Protein AF-A0A8J8FH00-F1 (afdb_monomer_lite)

Organism: NCBI:txid2656915

Radius of gyration: 29.57 Å; chains: 1; bounding box: 51×64×96 Å

Sequence (152 aa):
MEQHQHTPPPYIAMANALQQAMFYCFNDASERIPVGRIEAFNFIDDNTIQLSTNYFPVTEKSWNVFAAELHFYKKGMSESLQLHGIALFENMAEGKVQFNIKNAAYFVNSTQVKPDQSFITTLLKPYLYFYKKSAELLQHTFKKKSTSGIFN

pLDDT: mean 78.71, std 16.58, range [40.53, 97.0]

Secondary structure (DSSP, 8-state):
------PPPHHHHHHHHH--EEEEEE-TT--EEEEEEE--EEEEETTEEEEE-S-----SS--SEEEEEEEEE-TT-SEEEEEEEEEEEEETTTTEEEEEEEEEEEEE--------HHHHHHHHHHHHHHHHHHHHHHHS------------

Foldseek 3Di:
DDPPPPDADPVVVVLVVLQKWFKWFAAPVRDTHTFGMWNDWDDPDRFKIKTFGPGDPDHPDPDQKTFMKIWRDDPPAQKIKIFTFMWGRPDPVRRIIMTGGDDMDIGGRPDPPPPPPVVVCVVCVVVVVVVVVVVVVVPPDPPDPDPPDDDD

Structure (mmCIF, N/CA/C/O backbone):
data_AF-A0A8J8FH00-F1
#
_entry.id   AF-A0A8J8FH00-F1
#
loop_
_atom_site.group_PDB
_atom_site.id
_atom_site.type_symbol
_atom_site.label_atom_id
_atom_site.label_alt_id
_atom_site.label_comp_id
_atom_site.label_asym_id
_atom_site.label_entity_id
_atom_site.label_seq_id
_atom_site.pdbx_PDB_ins_code
_atom_site.Cartn_x
_atom_site.Cartn_y
_atom_site.Cartn_z
_atom_site.occupancy
_atom_site.B_iso_or_equiv
_atom_site.auth_seq_id
_atom_site.auth_comp_id
_atom_site.auth_asym_id
_atom_site.auth_atom_id
_atom_site.pdbx_PDB_model_num
ATOM 1 N N . MET A 1 1 ? -29.145 -12.892 -20.962 1.00 46.19 1 MET A N 1
ATOM 2 C CA . MET A 1 1 ? -27.726 -12.560 -20.732 1.00 46.19 1 MET A CA 1
ATOM 3 C C . MET A 1 1 ? -27.644 -11.973 -19.338 1.00 46.19 1 MET A C 1
ATOM 5 O O . MET A 1 1 ? -28.043 -10.833 -19.149 1.00 46.19 1 MET A O 1
ATOM 9 N N . GLU A 1 2 ? -27.287 -12.792 -18.353 1.00 43.97 2 GLU A N 1
ATOM 10 C CA . GLU A 1 2 ? -27.184 -12.361 -16.958 1.00 43.97 2 GLU A CA 1
ATOM 11 C C . GLU A 1 2 ? -25.961 -11.448 -16.816 1.00 43.97 2 GLU A C 1
ATOM 13 O O . GLU A 1 2 ? -24.820 -11.886 -16.973 1.00 43.97 2 GLU A O 1
ATOM 18 N N . GLN A 1 3 ? -26.208 -10.156 -16.586 1.00 49.34 3 GLN A N 1
ATOM 19 C CA . GLN A 1 3 ? -25.177 -9.210 -16.172 1.00 49.34 3 GLN A CA 1
ATOM 20 C C . GLN A 1 3 ? -24.698 -9.642 -14.786 1.00 49.34 3 GLN A C 1
ATOM 22 O O . GLN A 1 3 ? -25.334 -9.335 -13.779 1.00 49.34 3 GLN A O 1
ATOM 27 N N . HIS A 1 4 ? -23.593 -10.383 -14.733 1.00 49.75 4 HIS A N 1
ATOM 28 C CA . HIS A 1 4 ? -22.870 -10.594 -13.488 1.00 49.75 4 HIS A CA 1
ATOM 29 C C . HIS A 1 4 ? -22.413 -9.218 -13.002 1.00 49.75 4 HIS A C 1
ATOM 31 O O . HIS A 1 4 ? -21.507 -8.616 -13.577 1.00 49.75 4 HIS A O 1
ATOM 37 N N . GLN A 1 5 ? -23.096 -8.683 -11.989 1.00 57.47 5 GLN A N 1
ATOM 38 C CA . GLN A 1 5 ? -22.674 -7.469 -11.307 1.00 57.47 5 GLN A CA 1
ATOM 39 C C . GLN A 1 5 ? -21.299 -7.744 -10.703 1.00 57.47 5 GLN A C 1
ATOM 41 O O . GLN A 1 5 ? -21.171 -8.518 -9.753 1.00 57.47 5 GLN A O 1
ATOM 46 N N . HIS A 1 6 ? -20.263 -7.156 -11.298 1.00 68.81 6 HIS A N 1
ATOM 47 C CA . HIS A 1 6 ? -18.903 -7.278 -10.802 1.00 68.81 6 HIS A CA 1
ATOM 48 C C . HIS A 1 6 ? -18.852 -6.635 -9.418 1.00 68.81 6 HIS A C 1
ATOM 50 O O . HIS A 1 6 ? -19.001 -5.423 -9.272 1.00 68.81 6 HIS A O 1
ATOM 56 N N . THR A 1 7 ? -18.768 -7.470 -8.387 1.00 75.81 7 THR A N 1
ATOM 57 C CA . THR A 1 7 ? -18.688 -6.996 -7.010 1.00 75.81 7 THR A CA 1
ATOM 58 C C . THR A 1 7 ? -17.235 -6.610 -6.750 1.00 75.81 7 THR A C 1
ATOM 60 O O . THR A 1 7 ? -16.366 -7.467 -6.930 1.00 75.81 7 THR A O 1
ATOM 63 N N . PRO A 1 8 ? -16.949 -5.354 -6.367 1.00 82.50 8 PRO A N 1
ATOM 64 C CA . PRO A 1 8 ? -15.579 -4.910 -6.176 1.00 82.50 8 PRO A CA 1
ATOM 65 C C . PRO A 1 8 ? -14.914 -5.676 -5.020 1.00 82.50 8 PRO A C 1
ATOM 67 O O . PRO A 1 8 ? -15.592 -6.059 -4.057 1.00 82.50 8 PRO A O 1
ATOM 70 N N . PRO A 1 9 ? -13.589 -5.880 -5.070 1.00 88.50 9 PRO A N 1
ATOM 71 C CA . PRO A 1 9 ? -12.857 -6.555 -4.012 1.00 88.50 9 PRO A CA 1
ATOM 72 C C . PRO A 1 9 ? -12.981 -5.867 -2.639 1.00 88.50 9 PRO A C 1
ATOM 74 O O . PRO A 1 9 ? -12.971 -4.635 -2.545 1.00 88.50 9 PRO A O 1
ATOM 77 N N . PRO A 1 10 ? -13.014 -6.638 -1.535 1.00 89.06 10 PRO A N 1
ATOM 78 C CA . PRO A 1 10 ? -13.247 -6.097 -0.194 1.00 89.06 10 PRO A CA 1
ATOM 79 C C . PRO A 1 10 ? -12.136 -5.161 0.307 1.00 89.06 10 PRO A C 1
ATOM 81 O O . PRO A 1 10 ? -12.403 -4.269 1.116 1.00 89.06 10 PRO A O 1
ATOM 84 N N . TYR A 1 11 ? -10.903 -5.297 -0.196 1.00 91.38 11 TYR A N 1
ATOM 85 C CA . TYR A 1 11 ? -9.804 -4.401 0.172 1.00 91.38 11 TYR A CA 1
ATOM 86 C C . TYR A 1 11 ? -10.045 -2.952 -0.257 1.00 91.38 11 TYR A C 1
ATOM 88 O O . TYR A 1 11 ? -9.533 -2.053 0.402 1.00 91.38 11 TYR A O 1
ATOM 96 N N . ILE A 1 12 ? -10.840 -2.698 -1.305 1.00 92.19 12 ILE A N 1
ATOM 97 C CA . ILE A 1 12 ? -11.128 -1.335 -1.777 1.00 92.19 12 ILE A CA 1
ATOM 98 C C . ILE A 1 12 ? -11.921 -0.577 -0.711 1.00 92.19 12 ILE A C 1
ATOM 100 O O . ILE A 1 12 ? -11.563 0.536 -0.325 1.00 92.19 12 ILE A O 1
ATOM 104 N N . ALA A 1 13 ? -12.974 -1.205 -0.180 1.00 92.44 13 ALA A N 1
ATOM 105 C CA . ALA A 1 13 ? -13.796 -0.618 0.872 1.00 92.44 13 ALA A CA 1
ATOM 106 C C . ALA A 1 13 ? -12.976 -0.349 2.144 1.00 92.44 13 ALA A C 1
ATOM 108 O O . ALA A 1 13 ? -13.079 0.725 2.737 1.00 92.44 13 ALA A O 1
ATOM 109 N N . MET A 1 14 ? -12.116 -1.295 2.528 1.00 92.81 14 MET A N 1
ATOM 110 C CA . MET A 1 14 ? -11.278 -1.174 3.719 1.00 92.81 14 MET A CA 1
ATOM 111 C C . MET A 1 14 ? -10.183 -0.107 3.570 1.00 92.81 14 MET A C 1
ATOM 113 O O . MET A 1 14 ? -9.991 0.704 4.476 1.00 92.81 14 MET A O 1
ATOM 117 N N . ALA A 1 15 ? -9.503 -0.056 2.422 1.00 93.12 15 ALA A N 1
ATOM 118 C CA . ALA A 1 15 ? -8.524 0.983 2.114 1.00 93.12 15 ALA A CA 1
ATOM 119 C C . ALA A 1 15 ? -9.163 2.380 2.190 1.00 93.12 15 ALA A C 1
ATOM 121 O O . ALA A 1 15 ? -8.635 3.267 2.863 1.00 93.12 15 ALA A O 1
ATOM 122 N N . ASN A 1 16 ? -10.347 2.546 1.592 1.00 92.69 16 ASN A N 1
ATOM 123 C CA . ASN A 1 16 ? -11.104 3.799 1.634 1.00 92.69 16 ASN A CA 1
ATOM 124 C C . ASN A 1 16 ? -11.556 4.179 3.055 1.00 92.69 16 ASN A C 1
ATOM 126 O O . ASN A 1 16 ? -11.548 5.360 3.400 1.00 92.69 16 ASN A O 1
ATOM 130 N N . ALA A 1 17 ? -11.913 3.207 3.901 1.00 92.38 17 ALA A N 1
ATOM 131 C CA . ALA A 1 17 ? -12.259 3.460 5.302 1.00 92.38 17 ALA A CA 1
ATOM 132 C C . ALA A 1 17 ? -11.044 3.906 6.139 1.00 92.38 17 ALA A C 1
ATOM 134 O O . ALA A 1 17 ? -11.163 4.777 7.005 1.00 92.38 17 ALA A O 1
ATOM 135 N N . LEU A 1 18 ? -9.866 3.335 5.865 1.00 92.81 18 LEU A N 1
ATOM 136 C CA . LEU A 1 18 ? -8.619 3.650 6.566 1.00 92.81 18 LEU A CA 1
ATOM 137 C C . LEU A 1 18 ? -8.017 4.993 6.129 1.00 92.81 18 LEU A C 1
ATOM 139 O O . LEU A 1 18 ? -7.372 5.642 6.950 1.00 92.81 18 LEU A O 1
ATOM 143 N N . GLN A 1 19 ? -8.264 5.433 4.887 1.00 92.88 19 GLN A N 1
ATOM 144 C CA . GLN A 1 19 ? -7.890 6.742 4.309 1.00 92.88 19 GLN A CA 1
ATOM 145 C C . GLN A 1 19 ? -6.388 7.057 4.246 1.00 92.88 19 GLN A C 1
ATOM 147 O O . GLN A 1 19 ? -6.000 8.065 3.665 1.00 92.88 19 GLN A O 1
ATOM 152 N N . GLN A 1 20 ? -5.533 6.230 4.840 1.00 93.94 20 GLN A N 1
ATOM 153 C CA . GLN A 1 20 ? -4.092 6.423 4.835 1.00 93.94 20 GLN A CA 1
ATOM 154 C C . GLN A 1 20 ? -3.360 5.085 4.769 1.00 93.94 20 GLN A C 1
ATOM 156 O O . GLN A 1 20 ? -3.815 4.082 5.331 1.00 93.94 20 GLN A O 1
ATOM 161 N N . ALA A 1 21 ? -2.190 5.099 4.139 1.00 95.19 21 ALA A N 1
ATOM 162 C CA . ALA A 1 21 ? -1.276 3.969 4.082 1.00 95.19 21 ALA A CA 1
ATOM 163 C C . ALA A 1 21 ? 0.171 4.405 4.303 1.00 95.19 21 ALA A C 1
ATOM 165 O O . ALA A 1 21 ? 0.571 5.510 3.945 1.00 95.19 21 ALA A O 1
ATOM 166 N N . MET A 1 22 ? 0.976 3.512 4.862 1.00 95.00 22 MET A N 1
ATOM 167 C CA . MET A 1 22 ? 2.428 3.611 4.808 1.00 95.00 22 MET A CA 1
ATOM 168 C C . MET A 1 22 ? 2.920 2.868 3.571 1.00 95.00 22 MET A C 1
ATOM 170 O O . MET A 1 22 ? 2.598 1.695 3.386 1.00 95.00 22 MET A O 1
ATOM 174 N N . PHE A 1 23 ? 3.687 3.554 2.733 1.00 94.69 23 PHE A N 1
ATOM 175 C CA . PHE A 1 23 ? 4.250 3.009 1.508 1.00 94.69 23 PHE A CA 1
ATOM 176 C C . PHE A 1 23 ? 5.699 2.588 1.722 1.00 94.69 23 PHE A C 1
ATOM 178 O O . PHE A 1 23 ? 6.518 3.364 2.226 1.00 94.69 23 PHE A O 1
ATOM 185 N N . TYR A 1 24 ? 6.003 1.357 1.325 1.00 93.88 24 TYR A N 1
ATOM 186 C CA . TYR A 1 24 ? 7.323 0.755 1.407 1.00 93.88 24 TYR A CA 1
ATOM 187 C C . TYR A 1 24 ? 7.742 0.223 0.042 1.00 93.88 24 TYR A C 1
ATOM 189 O O . TYR A 1 24 ? 6.921 -0.305 -0.705 1.00 93.88 24 TYR A O 1
ATOM 197 N N . CYS A 1 25 ? 9.032 0.317 -0.252 1.00 91.50 25 CYS A N 1
ATOM 198 C CA . CYS A 1 25 ? 9.663 -0.325 -1.400 1.00 91.50 25 CYS A CA 1
ATOM 199 C C . CYS A 1 25 ? 10.745 -1.286 -0.912 1.00 91.50 25 CYS A C 1
ATOM 201 O O . CYS A 1 25 ? 11.283 -1.114 0.181 1.00 91.50 25 CYS A O 1
ATOM 203 N N . PHE A 1 26 ? 11.065 -2.288 -1.720 1.00 89.69 26 PHE A N 1
ATOM 204 C CA . PHE A 1 26 ? 12.149 -3.221 -1.435 1.00 89.69 26 PHE A CA 1
ATOM 205 C C . PHE A 1 26 ? 13.358 -2.903 -2.315 1.00 89.69 26 PHE A C 1
ATOM 207 O O . PHE A 1 26 ? 13.200 -2.652 -3.512 1.00 89.69 26 PHE A O 1
ATOM 214 N N . ASN A 1 27 ? 14.554 -2.890 -1.724 1.00 86.38 27 ASN A N 1
ATOM 215 C CA . ASN A 1 27 ? 15.805 -2.775 -2.479 1.00 86.38 27 ASN A CA 1
ATOM 216 C C . ASN A 1 27 ? 16.295 -4.146 -2.980 1.00 86.38 27 ASN A C 1
ATOM 218 O O . ASN A 1 27 ? 15.691 -5.184 -2.708 1.00 86.38 27 ASN A O 1
ATOM 222 N N . ASP A 1 28 ? 17.431 -4.149 -3.678 1.00 83.94 28 ASP A N 1
ATOM 223 C CA . ASP A 1 28 ? 18.072 -5.363 -4.200 1.00 83.94 28 ASP A CA 1
ATOM 224 C C . ASP A 1 28 ? 18.456 -6.367 -3.099 1.00 83.94 28 ASP A C 1
ATOM 226 O O . ASP A 1 28 ? 18.469 -7.574 -3.335 1.00 83.94 28 ASP A O 1
ATOM 230 N N . ALA A 1 29 ? 18.726 -5.883 -1.883 1.00 87.38 29 ALA A N 1
ATOM 231 C CA . ALA A 1 29 ? 18.997 -6.712 -0.711 1.00 87.38 29 ALA A CA 1
ATOM 232 C C . ALA A 1 29 ? 17.714 -7.262 -0.052 1.00 87.38 29 ALA A C 1
ATOM 234 O O . ALA A 1 29 ? 17.785 -7.910 0.990 1.00 87.38 29 ALA A O 1
ATOM 235 N N . SER A 1 30 ? 16.541 -7.042 -0.662 1.00 87.31 30 SER A N 1
ATOM 236 C CA . SER A 1 30 ? 15.220 -7.395 -0.119 1.00 87.31 30 SER A CA 1
ATOM 237 C C . SER A 1 30 ? 14.891 -6.708 1.212 1.00 87.31 30 SER A C 1
ATOM 239 O O . SER A 1 30 ? 14.049 -7.179 1.977 1.00 87.31 30 SER A O 1
ATOM 241 N N . GLU A 1 31 ? 15.522 -5.570 1.493 1.00 89.88 31 GLU A N 1
ATOM 242 C CA . GLU A 1 31 ? 15.235 -4.767 2.674 1.00 89.88 31 GLU A CA 1
ATOM 243 C C . GLU A 1 31 ? 14.025 -3.872 2.427 1.00 89.88 31 GLU A C 1
ATOM 245 O O . GLU A 1 31 ? 13.889 -3.239 1.379 1.00 89.88 31 GLU A O 1
ATOM 250 N N . ARG A 1 32 ? 13.147 -3.794 3.428 1.00 91.56 32 ARG A N 1
ATOM 251 C CA . ARG A 1 32 ? 11.936 -2.974 3.392 1.00 91.56 32 ARG A CA 1
ATOM 252 C C . ARG A 1 32 ? 12.268 -1.525 3.744 1.00 91.56 32 ARG A C 1
ATOM 254 O O . ARG A 1 32 ? 12.489 -1.202 4.910 1.00 91.56 32 ARG A O 1
ATOM 261 N N . ILE A 1 33 ? 12.244 -0.648 2.747 1.00 90.25 33 ILE A N 1
ATOM 262 C CA . ILE A 1 33 ? 12.554 0.776 2.878 1.00 90.25 33 ILE A CA 1
ATOM 263 C C . ILE A 1 33 ? 11.253 1.585 2.969 1.00 90.25 33 ILE A C 1
ATOM 265 O O . ILE A 1 33 ? 10.414 1.495 2.069 1.00 90.25 33 ILE A O 1
ATOM 269 N N . PRO A 1 34 ? 11.055 2.395 4.025 1.00 91.38 34 PRO A N 1
ATOM 270 C CA . PRO A 1 34 ? 9.914 3.298 4.107 1.00 91.38 34 PRO A CA 1
ATOM 271 C C . PRO A 1 34 ? 10.069 4.450 3.111 1.00 91.38 34 PRO A C 1
ATOM 273 O O . PRO A 1 34 ? 11.063 5.172 3.134 1.00 91.38 34 PRO A O 1
ATOM 276 N N . VAL A 1 35 ? 9.060 4.645 2.267 1.00 89.50 35 VAL A N 1
ATOM 277 C CA . VAL A 1 35 ? 9.005 5.760 1.314 1.00 89.50 35 VAL A CA 1
ATOM 278 C C . VAL A 1 35 ? 8.256 6.938 1.927 1.00 89.50 35 VAL A C 1
ATOM 280 O O . VAL A 1 35 ? 8.757 8.059 1.934 1.00 89.50 35 VAL A O 1
ATOM 283 N N . GLY A 1 36 ? 7.071 6.694 2.492 1.00 90.69 36 GLY A N 1
ATOM 284 C CA . GLY A 1 36 ? 6.283 7.763 3.101 1.00 90.69 36 GLY A CA 1
ATOM 285 C C . GLY A 1 36 ? 4.865 7.368 3.494 1.00 90.69 36 GLY A C 1
ATOM 286 O O . GLY A 1 36 ? 4.439 6.227 3.313 1.00 90.69 36 GLY A O 1
ATOM 287 N N . ARG A 1 37 ? 4.136 8.341 4.051 1.00 92.50 37 ARG A N 1
ATOM 288 C CA . ARG A 1 37 ? 2.695 8.245 4.313 1.00 92.50 37 ARG A CA 1
ATOM 289 C C . ARG A 1 37 ? 1.929 8.721 3.081 1.00 92.50 37 ARG A C 1
ATOM 291 O O . ARG A 1 37 ? 2.188 9.816 2.592 1.00 92.50 37 ARG A O 1
ATOM 298 N N . ILE A 1 38 ? 0.975 7.918 2.631 1.00 93.56 38 ILE A N 1
ATOM 299 C CA . ILE A 1 38 ? 0.090 8.192 1.501 1.00 93.56 38 ILE A CA 1
ATOM 300 C C . ILE A 1 38 ? -1.314 8.452 2.035 1.00 93.56 38 ILE A C 1
ATOM 302 O O . ILE A 1 38 ? -1.868 7.625 2.756 1.00 93.56 38 ILE A O 1
ATOM 306 N N . GLU A 1 39 ? -1.881 9.595 1.666 1.00 91.81 39 GLU A N 1
ATOM 307 C CA . GLU A 1 39 ? -3.274 9.973 1.966 1.00 91.81 39 GLU A CA 1
ATOM 308 C C . GLU A 1 39 ? -4.092 10.152 0.687 1.00 91.81 39 GLU A C 1
ATOM 310 O O . GLU A 1 39 ? -5.285 9.874 0.660 1.00 91.81 39 GLU A O 1
ATOM 315 N N . ALA A 1 40 ? -3.437 10.588 -0.390 1.00 90.50 40 ALA A N 1
ATOM 316 C CA . ALA A 1 40 ? -4.037 10.713 -1.705 1.00 90.50 40 ALA A CA 1
ATOM 317 C C . ALA A 1 40 ? -3.733 9.453 -2.523 1.00 90.50 40 ALA A C 1
ATOM 319 O O . ALA A 1 40 ? -2.629 9.291 -3.050 1.00 90.50 40 ALA A O 1
ATOM 320 N N . PHE A 1 41 ? -4.719 8.566 -2.613 1.00 93.25 41 PHE A N 1
ATOM 321 C CA . PHE A 1 41 ? -4.693 7.401 -3.487 1.00 93.25 41 PHE A CA 1
ATOM 322 C C . PHE A 1 41 ? -6.054 7.222 -4.158 1.00 93.25 41 PHE A C 1
ATOM 324 O O . PHE A 1 41 ? -7.085 7.529 -3.568 1.00 93.25 41 PHE A O 1
ATOM 331 N N . ASN A 1 42 ? -6.051 6.709 -5.385 1.00 94.25 42 ASN A N 1
ATOM 332 C CA . ASN A 1 42 ? -7.256 6.406 -6.148 1.00 94.25 42 ASN A CA 1
ATOM 333 C C . ASN A 1 42 ? -7.130 5.016 -6.766 1.00 94.25 42 ASN A C 1
ATOM 335 O O . ASN A 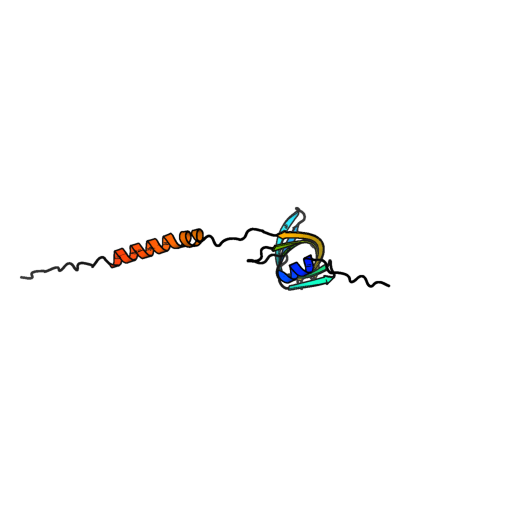1 42 ? -6.102 4.696 -7.357 1.00 94.25 42 ASN A O 1
ATOM 339 N N . PHE A 1 43 ? -8.178 4.204 -6.671 1.00 94.12 43 PHE A N 1
ATOM 340 C CA . PHE A 1 43 ? -8.260 2.953 -7.421 1.00 94.12 43 PHE A CA 1
ATOM 341 C C . PHE A 1 43 ? -8.656 3.277 -8.866 1.00 94.12 43 PHE A C 1
ATOM 343 O O . PHE A 1 43 ? -9.725 3.840 -9.095 1.00 94.12 43 PHE A O 1
ATOM 350 N N . ILE A 1 44 ? -7.775 2.979 -9.824 1.00 93.25 44 ILE A N 1
ATOM 351 C CA . ILE A 1 44 ? -8.069 3.116 -11.264 1.00 93.25 44 ILE A CA 1
ATOM 352 C C . ILE A 1 44 ? -8.924 1.931 -11.720 1.00 93.25 44 ILE A C 1
ATOM 354 O O . ILE A 1 44 ? -9.869 2.080 -12.490 1.00 93.25 44 ILE A O 1
ATOM 358 N N . ASP A 1 45 ? -8.570 0.754 -11.220 1.00 92.12 45 ASP A N 1
ATOM 359 C CA . ASP A 1 45 ? -9.262 -0.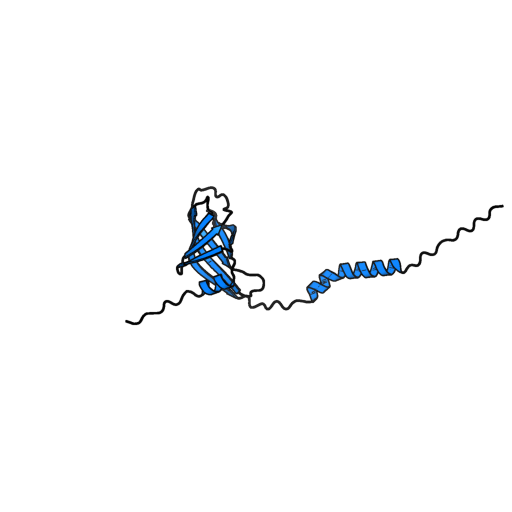506 -11.416 1.00 92.12 45 ASP A CA 1
ATOM 360 C C . ASP A 1 45 ? -9.149 -1.329 -10.126 1.00 92.12 45 ASP A C 1
ATOM 362 O O . ASP A 1 45 ? -8.577 -0.870 -9.131 1.00 92.12 45 ASP A O 1
ATOM 366 N N . ASP A 1 46 ? -9.687 -2.545 -10.141 1.00 92.31 46 ASP A N 1
ATOM 367 C CA . ASP A 1 46 ? -9.671 -3.424 -8.977 1.00 92.31 46 ASP A CA 1
ATOM 368 C C . ASP A 1 46 ? -8.252 -3.679 -8.453 1.00 92.31 46 ASP A C 1
ATOM 370 O O . ASP A 1 46 ? -8.031 -3.655 -7.251 1.00 92.31 46 ASP A O 1
ATOM 374 N N . ASN A 1 47 ? -7.261 -3.835 -9.328 1.00 94.00 47 ASN A N 1
ATOM 375 C CA . ASN A 1 47 ? -5.901 -4.221 -8.963 1.00 94.00 47 ASN A CA 1
ATOM 376 C C . ASN A 1 47 ? -4.886 -3.074 -9.040 1.00 94.00 47 ASN A C 1
ATOM 378 O O . ASN A 1 47 ? -3.702 -3.307 -8.798 1.00 94.00 47 ASN A O 1
ATOM 382 N N . THR A 1 48 ? -5.297 -1.857 -9.380 1.00 94.56 48 THR A N 1
ATOM 383 C CA . THR A 1 48 ? -4.377 -0.748 -9.638 1.00 94.56 48 THR A CA 1
ATOM 384 C C . THR A 1 48 ? -4.733 0.465 -8.799 1.00 94.56 48 THR A C 1
ATOM 386 O O . THR A 1 48 ? -5.813 1.042 -8.921 1.00 94.56 48 THR A O 1
ATOM 389 N N . ILE A 1 49 ? -3.765 0.914 -8.004 1.00 95.25 49 ILE A N 1
ATOM 390 C CA . ILE A 1 49 ? -3.847 2.139 -7.214 1.00 95.25 49 ILE A CA 1
ATOM 391 C C . ILE A 1 49 ? -2.921 3.182 -7.828 1.00 95.25 49 ILE A C 1
ATOM 393 O O . ILE A 1 49 ? -1.729 2.941 -7.999 1.00 95.25 49 ILE A O 1
ATOM 397 N N . GLN A 1 50 ? -3.451 4.362 -8.111 1.00 94.75 50 GLN A N 1
ATOM 398 C CA . GLN A 1 50 ? -2.653 5.548 -8.376 1.00 94.75 50 GLN A CA 1
ATOM 399 C C . GLN A 1 50 ? -2.408 6.290 -7.071 1.00 94.75 50 GLN A C 1
ATOM 401 O O . GLN A 1 50 ? -3.351 6.575 -6.333 1.00 94.75 50 GLN A O 1
ATOM 406 N N . LEU A 1 51 ? -1.156 6.627 -6.796 1.00 92.62 51 LEU A N 1
ATOM 407 C CA . LEU A 1 51 ? -0.774 7.403 -5.625 1.00 92.62 51 LEU A CA 1
ATOM 408 C C . LEU A 1 51 ? 0.328 8.399 -5.969 1.00 92.62 51 LEU A C 1
ATOM 410 O O . LEU A 1 51 ? 1.032 8.250 -6.967 1.00 92.62 51 LEU A O 1
ATOM 414 N N . SER A 1 52 ? 0.479 9.407 -5.117 1.00 88.38 52 SER A N 1
ATOM 415 C CA . SER A 1 52 ? 1.544 10.398 -5.242 1.00 88.38 52 SER A CA 1
ATOM 416 C C . SER A 1 52 ? 2.427 10.386 -4.002 1.00 88.38 52 SER A C 1
ATOM 418 O O . SER A 1 52 ? 1.926 10.382 -2.877 1.00 88.38 52 SER A O 1
ATOM 420 N N . THR A 1 53 ? 3.741 10.417 -4.202 1.00 86.44 53 THR A N 1
ATOM 421 C CA . THR A 1 53 ? 4.731 10.572 -3.134 1.00 86.44 53 THR A CA 1
ATOM 422 C C . THR A 1 53 ? 5.679 11.723 -3.442 1.00 86.44 53 THR A C 1
ATOM 424 O O . THR A 1 53 ? 6.192 11.840 -4.547 1.00 86.44 53 THR A O 1
ATOM 427 N N . ASN A 1 54 ? 5.948 12.566 -2.447 1.00 77.88 54 ASN A N 1
ATOM 428 C CA . ASN A 1 54 ? 6.874 13.697 -2.592 1.00 77.88 54 ASN A CA 1
ATOM 429 C C . ASN A 1 54 ? 8.338 13.295 -2.385 1.00 77.88 54 ASN A C 1
ATOM 431 O O . ASN A 1 54 ? 9.246 14.077 -2.649 1.00 77.88 54 ASN A O 1
ATOM 435 N N . TYR A 1 55 ? 8.561 12.105 -1.835 1.00 74.94 55 TYR A N 1
ATOM 436 C CA . TYR A 1 55 ? 9.880 11.616 -1.489 1.00 74.94 55 TYR A CA 1
ATOM 437 C C . TYR A 1 55 ? 10.029 10.195 -2.003 1.00 74.94 55 TYR A C 1
ATOM 439 O O . TYR A 1 55 ? 9.156 9.352 -1.785 1.00 74.94 55 TYR A O 1
ATOM 447 N N . PHE A 1 56 ? 11.139 9.940 -2.684 1.00 75.00 56 PHE A N 1
ATOM 448 C CA . PHE A 1 56 ? 11.570 8.600 -3.026 1.00 75.00 56 PHE A CA 1
ATOM 449 C C . PHE A 1 56 ? 13.014 8.434 -2.547 1.00 75.00 56 PHE A C 1
ATOM 451 O O . PHE A 1 56 ? 13.843 9.304 -2.835 1.00 75.00 56 PHE A O 1
ATOM 458 N N . PRO A 1 57 ? 13.326 7.375 -1.781 1.00 68.06 57 PRO A N 1
ATOM 459 C CA . PRO A 1 57 ? 14.693 7.120 -1.356 1.00 68.06 57 PRO A CA 1
ATOM 460 C C . PRO A 1 57 ? 15.587 6.951 -2.586 1.00 68.06 57 PRO A C 1
ATOM 462 O O . PRO A 1 57 ? 15.237 6.247 -3.530 1.00 68.06 57 PRO A O 1
ATOM 465 N N . VAL A 1 58 ? 16.747 7.608 -2.581 1.00 65.69 58 VAL A N 1
ATOM 466 C CA . VAL A 1 58 ? 17.725 7.469 -3.664 1.00 65.69 58 VAL A CA 1
ATOM 467 C C . VAL A 1 58 ? 18.236 6.031 -3.656 1.00 65.69 58 VAL A C 1
ATOM 469 O O . VAL A 1 58 ? 18.940 5.625 -2.735 1.00 65.69 58 VAL A O 1
ATOM 472 N N . THR A 1 59 ? 17.858 5.253 -4.666 1.00 63.78 59 THR A N 1
ATOM 473 C CA . THR A 1 59 ? 18.380 3.904 -4.886 1.00 63.78 59 THR A CA 1
ATOM 474 C C . THR A 1 59 ? 19.640 3.970 -5.744 1.00 63.78 59 THR A C 1
ATOM 476 O O . THR A 1 59 ? 19.764 4.829 -6.613 1.00 63.78 59 THR A O 1
ATOM 479 N N . GLU A 1 60 ? 20.579 3.043 -5.536 1.00 56.12 60 GLU A N 1
ATOM 480 C CA . GLU A 1 60 ? 21.843 2.981 -6.295 1.00 56.12 60 GLU A CA 1
ATOM 481 C C . GLU A 1 60 ? 21.633 2.780 -7.807 1.00 56.12 60 GLU A C 1
ATOM 483 O O . GLU A 1 60 ? 22.506 3.100 -8.613 1.00 56.12 60 GLU A O 1
ATOM 488 N N . LYS A 1 61 ? 20.461 2.266 -8.202 1.00 64.31 61 LYS A N 1
ATOM 489 C CA . LYS A 1 61 ? 20.067 2.022 -9.592 1.00 64.31 61 LYS A CA 1
ATOM 490 C C . LYS A 1 61 ? 18.900 2.911 -10.003 1.00 64.31 61 LYS A C 1
ATOM 492 O O . LYS A 1 61 ? 17.970 3.130 -9.229 1.00 64.31 61 LYS A O 1
ATOM 497 N N . SER A 1 62 ? 18.918 3.348 -11.262 1.00 63.56 62 SER A N 1
ATOM 498 C CA . SER A 1 62 ? 17.853 4.113 -11.924 1.00 63.56 62 SER A CA 1
ATOM 499 C C . SER A 1 62 ? 16.693 3.213 -12.365 1.00 63.56 62 SER A C 1
ATOM 501 O O . SER A 1 62 ? 16.317 3.188 -13.539 1.00 63.56 62 SER A O 1
ATOM 503 N N . TRP A 1 63 ? 16.182 2.391 -11.456 1.00 71.88 63 TRP A N 1
ATOM 504 C CA . TRP A 1 63 ? 14.980 1.610 -11.714 1.00 71.88 63 TRP A CA 1
ATOM 505 C C . TRP A 1 63 ? 13.758 2.465 -11.410 1.00 71.88 63 TRP A C 1
ATOM 507 O O . TRP A 1 63 ? 13.764 3.284 -10.499 1.00 71.88 63 TRP A O 1
ATOM 517 N N . ASN A 1 64 ? 12.712 2.292 -12.206 1.00 83.44 64 ASN A N 1
ATOM 518 C CA . ASN A 1 64 ? 11.409 2.901 -11.976 1.00 83.44 64 ASN A CA 1
ATOM 519 C C . ASN A 1 64 ? 10.362 1.860 -11.561 1.00 83.44 64 ASN A C 1
ATOM 521 O O . ASN A 1 64 ? 9.198 2.204 -11.400 1.00 83.44 64 ASN A O 1
ATOM 525 N N . VAL A 1 65 ? 10.761 0.596 -11.396 1.00 88.31 65 VAL A N 1
ATOM 526 C CA . VAL A 1 65 ? 9.892 -0.513 -11.001 1.00 88.31 65 VAL A CA 1
ATOM 527 C C . VAL A 1 65 ? 10.448 -1.142 -9.737 1.00 88.31 65 VAL A C 1
ATOM 529 O O . VAL A 1 65 ? 11.609 -1.545 -9.709 1.00 88.31 65 VAL A O 1
ATOM 532 N N . PHE A 1 66 ? 9.610 -1.257 -8.711 1.00 88.62 66 PHE A N 1
ATOM 533 C CA . PHE A 1 66 ? 9.999 -1.793 -7.412 1.00 88.62 66 PHE A CA 1
ATOM 534 C C . PHE A 1 66 ? 8.953 -2.772 -6.899 1.00 88.62 66 PHE A C 1
ATOM 536 O O . PHE A 1 66 ? 7.749 -2.539 -7.028 1.00 88.62 66 PHE A O 1
ATOM 543 N N . ALA A 1 67 ? 9.403 -3.853 -6.262 1.00 92.31 67 ALA A N 1
ATOM 544 C CA . ALA A 1 67 ? 8.530 -4.576 -5.350 1.00 92.31 67 ALA A CA 1
ATOM 545 C C . ALA A 1 67 ? 8.157 -3.626 -4.208 1.00 92.31 67 ALA A C 1
ATOM 547 O O . ALA A 1 67 ? 9.009 -2.888 -3.701 1.00 92.31 67 ALA A O 1
ATOM 548 N N . ALA A 1 68 ? 6.886 -3.614 -3.826 1.00 94.06 68 ALA A N 1
ATOM 549 C CA . ALA A 1 68 ? 6.380 -2.619 -2.904 1.00 94.06 68 ALA A CA 1
ATOM 550 C C . ALA A 1 68 ? 5.223 -3.134 -2.051 1.00 94.06 68 ALA A C 1
ATOM 552 O O . ALA A 1 68 ? 4.584 -4.149 -2.338 1.00 94.06 68 ALA A O 1
ATOM 553 N N . GLU A 1 69 ? 4.954 -2.392 -0.986 1.00 96.25 69 GLU A N 1
ATOM 554 C CA . GLU A 1 69 ? 3.908 -2.696 -0.028 1.00 96.25 69 GLU A CA 1
ATOM 555 C C . GLU A 1 69 ? 3.203 -1.420 0.430 1.00 96.25 69 GLU A C 1
ATOM 557 O O . GLU A 1 69 ? 3.845 -0.417 0.747 1.00 96.25 69 GLU A O 1
ATOM 562 N N . LEU A 1 70 ? 1.877 -1.483 0.511 1.00 96.44 70 LEU A N 1
ATOM 563 C CA . LEU A 1 70 ? 1.042 -0.469 1.141 1.00 96.44 70 LEU A CA 1
ATOM 564 C C . LEU A 1 70 ? 0.412 -1.054 2.397 1.00 96.44 70 LEU A C 1
ATOM 566 O O . LEU A 1 70 ? -0.408 -1.965 2.321 1.00 96.44 70 LEU A O 1
ATOM 570 N N . HIS A 1 71 ? 0.766 -0.509 3.554 1.00 96.56 71 HIS A N 1
ATOM 571 C CA . HIS A 1 71 ? 0.154 -0.879 4.822 1.00 96.56 71 HIS A CA 1
ATOM 572 C C . HIS A 1 71 ? -0.841 0.201 5.251 1.00 96.56 71 HIS A C 1
ATOM 574 O O . HIS A 1 71 ? -0.459 1.251 5.767 1.00 96.56 71 HIS A O 1
ATOM 580 N N . PHE A 1 72 ? -2.125 -0.065 5.040 1.00 96.00 72 PHE A N 1
ATOM 581 C CA . PHE A 1 72 ? -3.233 0.761 5.492 1.00 96.00 72 PHE A CA 1
ATOM 582 C C . PHE A 1 72 ? -3.499 0.513 6.970 1.00 96.00 72 PHE A C 1
ATOM 584 O O . PHE A 1 72 ? -3.771 -0.610 7.398 1.00 96.00 72 PHE A O 1
ATOM 591 N N . TYR A 1 73 ? -3.442 1.581 7.751 1.00 93.69 73 TYR A N 1
ATOM 592 C CA . TYR A 1 73 ? -3.675 1.542 9.187 1.00 93.69 73 TYR A CA 1
ATOM 593 C C . TYR A 1 73 ? -4.112 2.919 9.669 1.00 93.69 73 TYR A C 1
ATOM 595 O O . TYR A 1 73 ? -3.536 3.929 9.270 1.00 93.69 73 TYR A O 1
ATOM 603 N N . LYS A 1 74 ? -5.065 2.971 10.600 1.00 91.25 74 LYS A N 1
ATOM 604 C CA . LYS A 1 74 ? -5.489 4.208 11.260 1.00 91.25 74 LYS A CA 1
ATOM 605 C C . LYS A 1 74 ? -5.547 3.996 12.765 1.00 91.25 74 LYS A C 1
ATOM 607 O O . LYS A 1 74 ? -6.158 3.048 13.253 1.00 91.25 74 LYS A O 1
ATOM 612 N N . LYS A 1 75 ? -4.916 4.898 13.521 1.00 87.81 75 LYS A N 1
ATOM 613 C CA . LYS A 1 75 ? -4.927 4.827 14.986 1.00 87.81 75 LYS A CA 1
ATOM 614 C C . LYS A 1 75 ? -6.369 4.886 15.494 1.00 87.81 75 LYS A C 1
ATOM 616 O O . LYS A 1 75 ? -7.115 5.787 15.125 1.00 87.81 75 LYS A O 1
ATOM 621 N N . GLY A 1 76 ? -6.730 3.945 16.362 1.00 84.88 76 GLY A N 1
ATOM 622 C CA . GLY A 1 76 ? -8.085 3.821 16.904 1.00 84.88 76 GLY A CA 1
ATOM 623 C C . GLY A 1 76 ? -9.009 2.906 16.096 1.00 84.88 76 GLY A C 1
ATOM 624 O O . GLY A 1 76 ? -10.102 2.621 16.570 1.00 84.88 76 GLY A O 1
ATOM 625 N N . MET A 1 77 ? -8.574 2.406 14.934 1.00 88.12 77 MET A N 1
ATOM 626 C CA . MET A 1 77 ? -9.255 1.320 14.227 1.00 88.12 77 MET A CA 1
ATOM 627 C C . MET A 1 77 ? -8.620 -0.023 14.597 1.00 88.12 77 MET A C 1
ATOM 629 O O . MET A 1 77 ? -7.402 -0.128 14.747 1.00 88.12 77 MET A O 1
ATOM 633 N N . SER A 1 78 ? -9.456 -1.046 14.774 1.00 88.50 78 SER A N 1
ATOM 634 C CA . SER A 1 78 ? -9.035 -2.418 15.091 1.00 88.50 78 SER A CA 1
ATOM 635 C C . SER A 1 78 ? -8.519 -3.183 13.877 1.00 88.50 78 SER A C 1
ATOM 637 O O . SER A 1 78 ? -7.957 -4.262 14.027 1.00 88.50 78 SER A O 1
ATOM 639 N N . GLU A 1 79 ? -8.717 -2.645 12.681 1.00 91.69 79 GLU A N 1
ATOM 640 C CA . GLU A 1 79 ? -8.446 -3.333 11.428 1.00 91.69 79 GLU A CA 1
ATOM 641 C C . GLU A 1 79 ? -7.291 -2.650 10.686 1.00 91.69 79 GLU A C 1
ATOM 643 O O . GLU A 1 79 ? -7.161 -1.422 10.700 1.00 91.69 79 GLU A O 1
ATOM 648 N N . SER A 1 80 ? -6.447 -3.445 10.035 1.00 94.25 80 SER A N 1
ATOM 649 C CA . SER A 1 80 ? -5.418 -2.973 9.112 1.00 94.25 80 SER A CA 1
ATOM 650 C C . SER A 1 80 ? -5.328 -3.882 7.891 1.00 94.25 80 SER A C 1
ATOM 652 O O . SER A 1 80 ? -5.730 -5.046 7.915 1.00 94.25 80 SER A O 1
ATOM 654 N N . LEU A 1 81 ? -4.850 -3.319 6.788 1.00 96.25 81 LEU A N 1
ATOM 655 C CA . LEU A 1 81 ? -4.782 -3.978 5.488 1.00 96.25 81 LEU A CA 1
ATOM 656 C C . LEU A 1 81 ? -3.380 -3.791 4.927 1.00 96.25 81 LEU A C 1
ATOM 658 O O . LEU A 1 81 ? -2.868 -2.678 4.892 1.00 96.25 81 LEU A O 1
ATOM 662 N N . GLN A 1 82 ? -2.774 -4.866 4.448 1.00 96.88 82 GLN A N 1
ATOM 663 C CA . GLN A 1 82 ? -1.479 -4.831 3.783 1.00 96.88 82 GLN A CA 1
ATOM 664 C C . GLN A 1 82 ? -1.661 -5.305 2.347 1.00 96.88 82 GLN A C 1
ATOM 666 O O . GLN A 1 82 ? -2.126 -6.416 2.102 1.00 96.88 82 GLN A O 1
ATOM 671 N N . LEU A 1 83 ? -1.315 -4.451 1.392 1.00 97.00 83 LEU A N 1
ATOM 672 C CA . LEU A 1 83 ? -1.300 -4.783 -0.024 1.00 97.00 83 LEU A CA 1
ATOM 673 C C . LEU A 1 83 ? 0.145 -4.978 -0.461 1.00 97.00 83 LEU A C 1
ATOM 675 O O . LEU A 1 83 ? 0.970 -4.083 -0.288 1.00 97.00 83 LEU A O 1
ATOM 679 N N . HIS A 1 84 ? 0.436 -6.124 -1.061 1.00 97.00 84 HIS A N 1
ATOM 680 C CA . HIS A 1 84 ? 1.718 -6.409 -1.692 1.00 97.00 84 HIS A CA 1
ATOM 681 C C . HIS A 1 84 ? 1.578 -6.296 -3.199 1.00 97.00 84 HIS A C 1
ATOM 683 O O . HIS A 1 84 ? 0.594 -6.767 -3.779 1.00 97.00 84 HIS A O 1
ATOM 689 N N . GLY A 1 85 ? 2.571 -5.693 -3.839 1.00 95.75 85 GLY A N 1
ATOM 690 C CA . GLY A 1 85 ? 2.468 -5.379 -5.248 1.00 95.75 85 GLY A CA 1
ATOM 691 C C . GLY A 1 85 ? 3.759 -4.891 -5.874 1.00 95.75 85 GLY A C 1
ATOM 692 O O . GLY A 1 85 ? 4.853 -5.042 -5.330 1.00 95.75 85 GLY A O 1
ATOM 693 N N . ILE A 1 86 ? 3.595 -4.319 -7.059 1.00 94.69 86 ILE A N 1
ATOM 694 C CA . ILE A 1 86 ? 4.669 -3.716 -7.842 1.00 94.69 86 ILE A CA 1
ATOM 695 C C . ILE A 1 86 ? 4.338 -2.236 -8.010 1.00 94.69 86 ILE A C 1
ATOM 697 O O . ILE A 1 86 ? 3.256 -1.903 -8.486 1.00 94.69 86 ILE A O 1
ATOM 701 N N . ALA A 1 87 ? 5.263 -1.363 -7.626 1.00 93.19 87 ALA A N 1
ATOM 702 C CA . ALA A 1 87 ? 5.173 0.074 -7.833 1.00 93.19 87 ALA A CA 1
ATOM 703 C C . ALA A 1 87 ? 5.960 0.476 -9.083 1.00 93.19 87 ALA A C 1
ATOM 705 O O . ALA A 1 87 ? 7.153 0.192 -9.187 1.00 93.19 87 ALA A O 1
ATOM 706 N N . LEU A 1 88 ? 5.291 1.153 -10.010 1.00 91.81 88 LEU A N 1
ATOM 707 C CA . LEU A 1 88 ? 5.866 1.783 -11.190 1.00 91.81 88 LEU A CA 1
ATOM 708 C C . LEU A 1 88 ? 5.854 3.301 -10.998 1.00 91.81 88 LEU A C 1
ATOM 710 O O . LEU A 1 88 ? 4.801 3.905 -10.811 1.00 91.81 88 LEU A O 1
ATOM 714 N N . PHE A 1 89 ? 7.024 3.918 -11.076 1.00 87.69 89 PHE A N 1
ATOM 715 C CA . PHE A 1 89 ? 7.205 5.363 -11.030 1.00 87.69 89 PHE A CA 1
ATOM 716 C C . PHE A 1 89 ? 7.170 5.899 -12.460 1.00 87.69 89 PHE A C 1
ATOM 718 O O . PHE A 1 89 ? 8.118 5.727 -13.227 1.00 87.69 89 PHE A O 1
ATOM 725 N N . GLU A 1 90 ? 6.056 6.522 -12.838 1.00 80.50 90 GLU A N 1
ATOM 726 C CA . GLU A 1 90 ? 5.875 7.064 -14.191 1.00 80.50 90 GLU A CA 1
ATOM 727 C C . GLU A 1 90 ? 6.695 8.339 -14.389 1.00 80.50 90 GLU A C 1
ATOM 729 O O . GLU A 1 90 ? 7.327 8.536 -15.425 1.00 80.50 90 GLU A O 1
ATOM 734 N N . ASN A 1 91 ? 6.701 9.207 -13.376 1.00 72.75 91 ASN A N 1
ATOM 735 C CA . ASN A 1 91 ? 7.413 10.472 -13.415 1.00 72.75 91 ASN A CA 1
ATOM 736 C C . ASN A 1 91 ? 8.000 10.790 -12.036 1.00 72.75 91 ASN A C 1
ATOM 738 O O . ASN A 1 91 ? 7.289 11.214 -11.125 1.00 72.75 91 ASN A O 1
ATOM 742 N N . MET A 1 92 ? 9.317 10.618 -11.907 1.00 68.69 92 MET A N 1
ATOM 743 C CA . MET A 1 92 ? 10.072 10.913 -10.682 1.00 68.69 92 MET A CA 1
ATOM 744 C C . MET A 1 92 ? 9.972 12.389 -10.264 1.00 68.69 92 MET A C 1
ATOM 746 O O . MET A 1 92 ? 10.077 12.683 -9.079 1.00 68.69 92 MET A O 1
ATOM 750 N N . ALA A 1 93 ? 9.750 13.316 -11.206 1.00 69.50 93 ALA A N 1
ATOM 751 C CA . ALA A 1 93 ? 9.623 14.743 -10.905 1.00 69.50 93 ALA A CA 1
ATOM 752 C C . ALA A 1 93 ? 8.242 15.110 -10.336 1.00 69.50 93 ALA A C 1
ATOM 754 O O . ALA A 1 93 ? 8.135 16.026 -9.527 1.00 69.50 93 ALA A O 1
ATOM 755 N N . GLU A 1 94 ? 7.191 14.394 -10.746 1.00 74.62 94 GLU A N 1
ATOM 756 C CA . GLU A 1 94 ? 5.818 14.600 -10.255 1.00 74.62 94 GLU A CA 1
ATOM 757 C C . GLU A 1 94 ? 5.450 13.665 -9.098 1.00 74.62 94 GLU A C 1
ATOM 759 O O . GLU A 1 94 ? 4.393 13.825 -8.488 1.00 74.62 94 GLU A O 1
ATOM 764 N N . GLY A 1 95 ? 6.291 12.668 -8.809 1.00 80.12 95 GLY A N 1
ATOM 765 C CA . GLY A 1 95 ? 6.064 11.724 -7.721 1.00 80.12 95 GLY A CA 1
ATOM 766 C C . GLY A 1 95 ? 4.875 10.788 -7.944 1.00 80.12 95 GLY A C 1
ATOM 767 O O . GLY A 1 95 ? 4.376 10.203 -6.985 1.00 80.12 95 GLY A O 1
ATOM 768 N N . LYS A 1 96 ? 4.393 10.657 -9.186 1.00 88.81 96 LYS A N 1
ATOM 769 C CA . LYS A 1 96 ? 3.267 9.782 -9.536 1.00 88.81 96 LYS A CA 1
ATOM 770 C C . LYS A 1 96 ? 3.711 8.328 -9.593 1.00 88.81 96 LYS A C 1
ATOM 772 O O . LYS A 1 96 ? 4.675 7.987 -10.284 1.00 88.81 96 LYS A O 1
ATOM 777 N N . VAL A 1 97 ? 2.964 7.483 -8.895 1.00 91.50 97 VAL A N 1
ATOM 778 C CA . VAL A 1 97 ? 3.226 6.053 -8.772 1.00 91.50 97 VAL A CA 1
ATOM 779 C C . VAL A 1 97 ? 1.964 5.275 -9.104 1.00 91.50 97 VAL A C 1
ATOM 781 O O . VAL A 1 97 ? 0.884 5.547 -8.576 1.00 91.50 97 VAL A O 1
ATOM 784 N N . GLN A 1 98 ? 2.123 4.265 -9.945 1.00 94.62 98 GLN A N 1
ATOM 785 C CA . GLN A 1 98 ? 1.115 3.255 -10.203 1.00 94.62 98 GLN A CA 1
ATOM 786 C C . GLN A 1 98 ? 1.481 1.987 -9.431 1.00 94.62 98 GLN A C 1
ATOM 788 O O . GLN A 1 98 ? 2.536 1.395 -9.641 1.00 94.62 98 GLN A O 1
ATOM 793 N N . PHE A 1 99 ? 0.616 1.564 -8.520 1.00 95.31 99 PHE A N 1
ATOM 794 C CA . PHE A 1 99 ? 0.801 0.378 -7.699 1.00 95.31 99 PHE A CA 1
ATOM 795 C C . PHE A 1 99 ? -0.135 -0.735 -8.170 1.00 95.31 99 PHE A C 1
ATOM 797 O O . PHE A 1 99 ? -1.354 -0.602 -8.087 1.00 95.31 99 PHE A O 1
ATOM 804 N N . ASN A 1 100 ? 0.431 -1.841 -8.648 1.00 96.62 100 ASN A N 1
ATOM 805 C CA . ASN A 1 100 ? -0.313 -3.024 -9.068 1.00 96.62 100 ASN A CA 1
ATOM 806 C C . ASN A 1 100 ? -0.359 -4.056 -7.933 1.00 96.62 100 ASN A C 1
ATOM 808 O O . ASN A 1 100 ? 0.672 -4.614 -7.549 1.00 96.62 100 ASN A O 1
ATOM 812 N N . ILE A 1 101 ? -1.555 -4.313 -7.417 1.00 96.69 101 ILE A N 1
ATOM 813 C CA . ILE A 1 101 ? -1.845 -5.226 -6.315 1.00 96.69 101 ILE A CA 1
ATOM 814 C C . ILE A 1 101 ? -1.685 -6.672 -6.797 1.00 96.69 101 ILE A C 1
ATOM 816 O O . ILE A 1 101 ? -2.271 -7.091 -7.795 1.00 96.69 101 ILE A O 1
ATOM 820 N N . LYS A 1 102 ? -0.902 -7.457 -6.056 1.00 96.12 102 LYS A N 1
ATOM 821 C CA . LYS A 1 102 ? -0.744 -8.907 -6.254 1.00 96.12 102 LYS A CA 1
ATOM 822 C C . LYS A 1 102 ? -1.362 -9.723 -5.133 1.00 96.12 102 LYS A C 1
ATOM 824 O O . LYS A 1 102 ? -1.841 -10.825 -5.377 1.00 96.12 102 LYS A O 1
ATOM 829 N N . ASN A 1 103 ? -1.328 -9.205 -3.911 1.00 95.25 103 ASN A N 1
ATOM 830 C CA . ASN A 1 103 ? -1.860 -9.884 -2.739 1.00 95.25 103 ASN A CA 1
ATOM 831 C C . ASN A 1 103 ? -2.387 -8.853 -1.732 1.00 95.25 103 ASN A C 1
ATOM 833 O O . ASN A 1 103 ? -1.826 -7.764 -1.612 1.00 95.25 103 ASN A O 1
ATOM 837 N N . ALA A 1 104 ? -3.448 -9.212 -1.016 1.00 95.06 104 ALA A N 1
ATOM 838 C CA . ALA A 1 104 ? -4.038 -8.440 0.064 1.00 95.06 104 ALA A CA 1
ATOM 839 C C . ALA A 1 104 ? -4.117 -9.307 1.330 1.00 95.06 104 ALA A C 1
ATOM 841 O O . ALA A 1 104 ? -4.743 -10.368 1.325 1.00 95.06 104 ALA A O 1
ATOM 842 N N . ALA A 1 105 ? -3.513 -8.836 2.417 1.00 94.94 105 ALA A N 1
ATOM 843 C CA . ALA A 1 105 ? -3.566 -9.453 3.734 1.00 94.94 105 ALA A CA 1
ATOM 844 C C . ALA A 1 105 ? -4.362 -8.567 4.701 1.00 94.94 105 ALA A C 1
ATOM 846 O O . ALA A 1 105 ? -4.122 -7.363 4.806 1.00 94.94 105 ALA A O 1
ATOM 847 N N . TYR A 1 106 ? -5.309 -9.177 5.409 1.00 93.38 106 TYR A N 1
ATOM 848 C CA . TYR A 1 106 ? -6.213 -8.503 6.336 1.00 93.38 106 TYR A CA 1
ATOM 849 C C . TYR A 1 106 ? -5.825 -8.842 7.766 1.00 93.38 106 TYR A C 1
ATOM 851 O O . TYR A 1 106 ? -5.625 -10.010 8.102 1.00 93.38 106 TYR A O 1
ATOM 859 N N . PHE A 1 107 ? -5.778 -7.827 8.6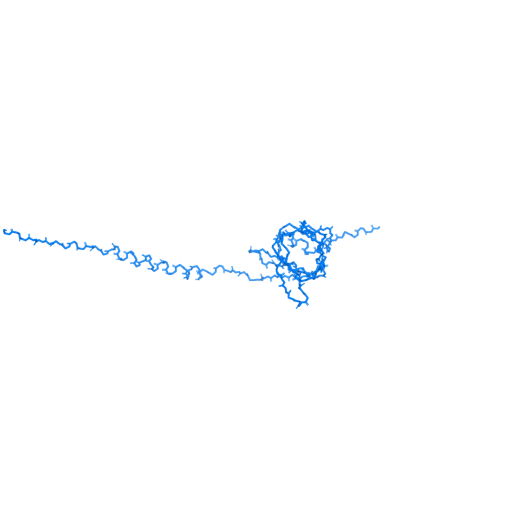17 1.00 91.81 107 PHE A N 1
ATOM 860 C CA . PHE A 1 107 ? -5.450 -7.983 10.023 1.00 91.81 107 PHE A CA 1
ATOM 861 C C . PHE A 1 107 ? -6.558 -7.364 10.861 1.00 91.81 107 PHE A C 1
ATOM 863 O O . PHE A 1 107 ? -6.899 -6.193 10.705 1.00 91.81 107 PHE A O 1
ATOM 870 N N . VAL A 1 108 ? -7.111 -8.158 11.772 1.00 86.62 108 VAL A N 1
ATOM 871 C CA . VAL A 1 108 ? -8.102 -7.705 12.746 1.00 86.62 108 VAL A CA 1
ATOM 872 C C . VAL A 1 108 ? -7.501 -7.913 14.124 1.00 86.62 108 VAL A C 1
ATOM 874 O O . VAL A 1 108 ? -7.370 -9.038 14.603 1.00 86.62 108 VAL A O 1
ATOM 877 N N . ASN A 1 109 ? -7.116 -6.816 14.766 1.00 71.38 109 ASN A N 1
ATOM 878 C CA . ASN A 1 109 ? -6.693 -6.829 16.153 1.00 71.38 109 ASN A CA 1
ATOM 879 C C . ASN A 1 109 ? -7.946 -6.874 17.029 1.00 71.38 109 ASN A C 1
ATOM 881 O O . ASN A 1 109 ? -8.623 -5.869 17.237 1.00 71.38 109 ASN A O 1
ATOM 885 N N . SER A 1 110 ? -8.251 -8.051 17.571 1.00 59.50 110 SER A N 1
ATOM 886 C CA . SER A 1 110 ? -9.344 -8.266 18.528 1.00 59.50 110 SER A CA 1
ATOM 887 C C . SER A 1 110 ? -9.073 -7.673 19.919 1.00 59.50 110 SER A C 1
ATOM 889 O O . SER A 1 110 ? -9.870 -7.841 20.845 1.00 59.50 110 SER A O 1
ATOM 891 N N . THR A 1 111 ? -7.961 -6.964 20.105 1.00 53.28 111 THR A N 1
ATOM 892 C CA . THR A 1 111 ? -7.609 -6.320 21.365 1.00 53.28 111 THR A CA 1
ATOM 893 C C . THR A 1 111 ? -8.403 -5.032 21.537 1.00 53.28 111 THR A C 1
ATOM 895 O O . THR A 1 111 ? -7.970 -3.939 21.178 1.00 53.28 111 THR A O 1
ATOM 898 N N . GLN A 1 112 ? -9.570 -5.158 22.173 1.00 49.06 112 GLN A N 1
ATOM 899 C CA . GLN A 1 112 ? -10.142 -4.064 22.947 1.00 49.06 112 GLN A CA 1
ATOM 900 C C . GLN A 1 112 ? -9.090 -3.608 23.961 1.00 49.06 112 GLN A C 1
ATOM 902 O O . GLN A 1 112 ? -8.927 -4.213 25.021 1.00 49.06 112 GLN A O 1
ATOM 907 N N . VAL A 1 113 ? -8.344 -2.555 23.633 1.00 52.94 113 VAL A N 1
ATOM 908 C CA . VAL A 1 113 ? -7.506 -1.864 24.609 1.00 52.94 113 VAL A CA 1
ATOM 909 C C . VAL A 1 113 ? -8.475 -1.198 25.578 1.00 52.94 113 VAL A C 1
ATOM 911 O O . VAL A 1 113 ? -8.930 -0.076 25.356 1.00 52.94 113 VAL A O 1
ATOM 914 N N . LYS A 1 114 ? -8.850 -1.915 26.645 1.00 50.75 114 LYS A N 1
ATOM 915 C CA . LYS A 1 114 ? -9.421 -1.275 27.828 1.00 50.75 114 LYS A CA 1
ATOM 916 C C . LYS A 1 114 ? -8.436 -0.173 28.222 1.00 50.75 114 LYS A C 1
ATOM 918 O O . LYS A 1 114 ? -7.244 -0.465 28.323 1.00 50.75 114 LYS A O 1
ATOM 923 N N . PRO A 1 115 ? -8.880 1.080 28.403 1.00 51.22 115 PRO A N 1
ATOM 924 C CA . PRO A 1 115 ? -8.003 2.124 28.897 1.00 51.22 115 PRO A CA 1
ATOM 925 C C . PRO A 1 115 ? -7.561 1.716 30.302 1.00 51.22 115 PRO A C 1
ATOM 927 O O . PRO A 1 115 ? -8.318 1.837 31.264 1.00 51.22 115 PRO A O 1
ATOM 930 N N . ASP A 1 116 ? -6.352 1.173 30.406 1.00 53.25 116 ASP A N 1
ATOM 931 C CA . ASP A 1 116 ? -5.747 0.802 31.672 1.00 53.25 116 ASP A CA 1
ATOM 932 C C . ASP A 1 116 ? -5.510 2.094 32.462 1.00 53.25 116 ASP A C 1
ATOM 934 O O . ASP A 1 116 ? -4.525 2.814 32.280 1.00 53.25 116 ASP A O 1
ATOM 938 N N . GLN A 1 117 ? -6.448 2.414 33.357 1.00 58.12 117 GLN A N 1
ATOM 939 C CA . GLN A 1 117 ? -6.351 3.529 34.307 1.00 58.12 117 GLN A CA 1
ATOM 940 C C . GLN A 1 117 ? -5.048 3.461 35.138 1.00 58.12 117 GLN A C 1
ATOM 942 O O . GLN A 1 117 ? -4.590 4.471 35.681 1.00 58.12 117 GLN A O 1
ATOM 947 N N . SER A 1 118 ? -4.405 2.289 35.195 1.00 59.09 118 SER A N 1
ATOM 948 C CA . SER A 1 118 ? -3.101 2.057 35.823 1.00 59.09 118 SER A CA 1
ATOM 949 C C . SER A 1 118 ? -1.959 2.847 35.163 1.00 59.09 118 SER A C 1
ATOM 951 O O . SER A 1 118 ? -1.042 3.294 35.856 1.00 59.09 118 SER A O 1
ATOM 953 N N . PHE A 1 119 ? -2.015 3.097 33.851 1.00 63.28 119 PHE A N 1
ATOM 954 C CA . PHE A 1 119 ? -0.927 3.768 33.132 1.00 63.28 119 PHE A CA 1
ATOM 955 C C . PHE A 1 119 ? -0.924 5.278 33.393 1.00 63.28 119 PHE A C 1
ATOM 957 O O . PHE A 1 119 ? 0.109 5.862 33.720 1.00 63.28 119 PHE A O 1
ATOM 964 N N . ILE A 1 120 ? -2.105 5.904 33.348 1.00 64.56 120 ILE A N 1
ATOM 965 C CA . ILE A 1 120 ? -2.268 7.339 33.632 1.00 64.56 120 ILE A CA 1
ATOM 966 C C . ILE A 1 120 ? -1.927 7.630 35.098 1.00 64.56 120 ILE A C 1
ATOM 968 O O . ILE A 1 120 ? -1.210 8.584 35.398 1.00 64.56 120 ILE A O 1
ATOM 972 N N . THR A 1 121 ? -2.370 6.774 36.023 1.00 62.44 121 THR A N 1
ATOM 973 C CA . THR A 1 121 ? -2.039 6.937 37.446 1.00 62.44 121 THR A CA 1
ATOM 974 C C . THR A 1 121 ? -0.545 6.761 37.718 1.00 62.44 121 THR A C 1
ATOM 976 O O . THR A 1 121 ? -0.004 7.453 38.576 1.00 62.44 121 THR A O 1
ATOM 979 N N . THR A 1 122 ? 0.161 5.908 36.972 1.00 66.81 122 THR A N 1
ATOM 980 C CA . THR A 1 122 ? 1.616 5.731 37.120 1.00 66.81 122 THR A CA 1
ATOM 981 C C . THR A 1 122 ? 2.406 6.932 36.600 1.00 66.81 122 THR A C 1
ATOM 983 O O . THR A 1 122 ? 3.354 7.358 37.256 1.00 66.81 122 THR A O 1
ATOM 986 N N . LEU A 1 123 ? 1.975 7.540 35.492 1.00 70.94 123 LEU A N 1
ATOM 987 C CA . LEU A 1 123 ? 2.606 8.745 34.943 1.00 70.94 123 LEU A CA 1
ATOM 988 C C . LEU A 1 123 ? 2.388 9.989 35.816 1.00 70.94 123 LEU A C 1
ATOM 990 O O . LEU A 1 123 ? 3.256 10.856 35.870 1.00 70.94 123 LEU A O 1
ATOM 994 N N . LEU A 1 124 ? 1.262 10.079 36.530 1.00 74.06 124 LEU A N 1
ATOM 995 C CA . LEU A 1 124 ? 0.931 11.237 37.371 1.00 74.06 124 LEU A CA 1
ATOM 996 C C . LEU A 1 124 ? 1.502 11.162 38.797 1.00 74.06 124 LEU A C 1
ATOM 998 O O . LEU A 1 124 ? 1.621 12.195 39.459 1.00 74.06 124 LEU A O 1
ATOM 1002 N N . LYS A 1 125 ? 1.892 9.973 39.281 1.00 71.31 125 LYS A N 1
ATOM 1003 C CA . LYS A 1 125 ? 2.456 9.769 40.633 1.00 71.31 125 LYS A CA 1
ATOM 1004 C C . LYS A 1 125 ? 3.652 10.678 40.960 1.00 71.31 125 LYS A C 1
ATOM 1006 O O . LYS A 1 125 ? 3.635 11.262 42.045 1.00 71.31 125 LYS A O 1
ATOM 1011 N N . PRO A 1 126 ? 4.659 10.852 40.080 1.00 71.19 126 PRO A N 1
ATOM 1012 C CA . PRO A 1 126 ? 5.784 11.740 40.362 1.00 71.19 126 PRO A CA 1
ATOM 1013 C C . PRO A 1 126 ? 5.330 13.191 40.556 1.00 71.19 126 PRO A C 1
ATOM 1015 O O . PRO A 1 126 ? 5.750 13.850 41.504 1.00 71.19 126 PRO A O 1
ATOM 1018 N N . TYR A 1 127 ? 4.411 13.670 39.714 1.00 68.31 127 TYR A N 1
ATOM 1019 C CA . TYR A 1 127 ? 3.906 15.045 39.762 1.00 68.31 127 TYR A CA 1
ATOM 1020 C C . TYR A 1 127 ? 3.055 15.312 41.008 1.00 68.31 127 TYR A C 1
ATOM 1022 O O . TYR A 1 127 ? 3.218 16.345 41.657 1.00 68.31 127 TYR A O 1
ATOM 1030 N N . LEU A 1 128 ? 2.206 14.357 41.397 1.00 70.56 128 LEU A N 1
ATOM 1031 C CA . LEU A 1 128 ? 1.433 14.425 42.641 1.00 70.56 128 LEU A CA 1
ATOM 1032 C C . LEU A 1 128 ? 2.339 14.432 43.880 1.00 70.56 128 LEU A C 1
ATOM 1034 O O . LEU A 1 128 ? 2.079 15.172 44.829 1.00 70.56 128 LEU A O 1
ATOM 1038 N N . TYR A 1 129 ? 3.423 13.651 43.865 1.00 72.25 129 TYR A N 1
ATOM 1039 C CA 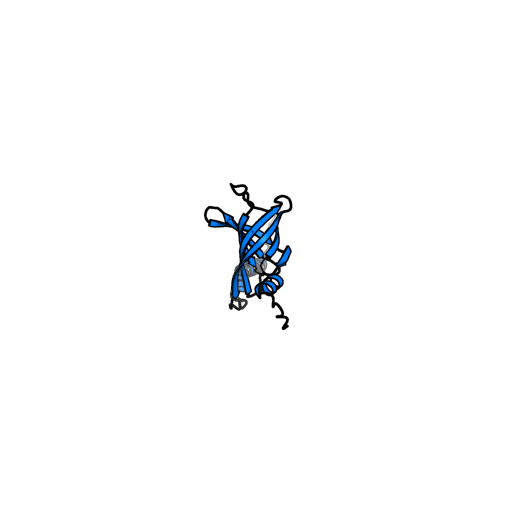. TYR A 1 129 ? 4.410 13.645 44.944 1.00 72.25 129 TYR A CA 1
ATOM 1040 C C . TYR A 1 129 ? 5.121 14.998 45.081 1.00 72.25 129 TYR A C 1
ATOM 1042 O O . TYR A 1 129 ? 5.222 15.526 46.191 1.00 72.25 129 TYR A O 1
ATOM 1050 N N . PHE A 1 130 ? 5.557 15.598 43.968 1.00 66.88 130 PHE A N 1
ATOM 1051 C CA . PHE A 1 130 ? 6.155 16.936 43.982 1.00 66.88 130 PHE A CA 1
ATOM 1052 C C . PHE A 1 130 ? 5.182 17.994 44.498 1.00 66.88 130 PHE A C 1
ATOM 1054 O O . PHE A 1 130 ? 5.561 18.789 45.357 1.00 66.88 130 PHE A O 1
ATOM 1061 N N . TYR A 1 131 ? 3.926 17.960 44.044 1.00 68.38 131 TYR A N 1
ATOM 1062 C CA . TYR A 1 131 ? 2.898 18.893 44.497 1.00 68.38 131 TYR A CA 1
ATOM 1063 C C . TYR A 1 131 ? 2.674 18.800 46.012 1.00 68.38 131 TYR A C 1
ATOM 1065 O O . TYR A 1 131 ? 2.738 19.809 46.718 1.00 68.38 131 TYR A O 1
ATOM 1073 N N . LYS A 1 132 ? 2.517 17.579 46.539 1.00 70.50 132 LYS A N 1
ATOM 1074 C CA . LYS A 1 132 ? 2.340 17.344 47.977 1.00 70.50 132 LYS A CA 1
ATOM 1075 C C . LYS A 1 132 ? 3.535 17.848 48.792 1.00 70.50 132 LYS A C 1
ATOM 1077 O O . LYS A 1 132 ? 3.348 18.577 49.762 1.00 70.50 132 LYS A O 1
ATOM 1082 N N . LYS A 1 133 ? 4.760 17.533 48.362 1.00 66.38 133 LYS A N 1
ATOM 1083 C CA . LYS A 1 133 ? 5.987 17.959 49.051 1.00 66.38 133 LYS A CA 1
ATOM 1084 C C . LYS A 1 133 ? 6.176 19.481 49.021 1.00 66.38 133 LYS A C 1
ATOM 1086 O O . LYS A 1 133 ? 6.623 20.059 50.006 1.00 66.38 133 LYS A O 1
ATOM 1091 N N . SER A 1 134 ? 5.817 20.146 47.920 1.00 59.81 134 SER A N 1
ATOM 1092 C CA . SER A 1 134 ? 5.862 21.613 47.838 1.00 59.81 134 SER A CA 1
ATOM 1093 C C . SER A 1 134 ? 4.823 22.293 48.733 1.00 59.81 134 SER A C 1
ATOM 1095 O O . SER A 1 134 ? 5.129 23.316 49.342 1.00 59.81 134 SER A O 1
ATOM 1097 N N . ALA A 1 135 ? 3.630 21.709 48.878 1.00 64.50 135 ALA A N 1
ATOM 1098 C CA . ALA A 1 135 ? 2.602 22.227 49.776 1.00 64.50 135 ALA A CA 1
ATOM 1099 C C . ALA A 1 135 ? 3.018 22.113 51.254 1.00 64.50 135 ALA A C 1
ATOM 1101 O O . ALA A 1 135 ? 2.833 23.064 52.008 1.00 64.50 135 ALA A O 1
ATOM 1102 N N . GLU A 1 136 ? 3.648 21.003 51.656 1.00 62.72 136 GLU A N 1
ATOM 1103 C CA . GLU A 1 136 ? 4.209 20.835 53.008 1.00 62.72 136 GLU A CA 1
ATOM 1104 C C . GLU A 1 136 ? 5.296 21.885 53.313 1.00 62.72 136 GLU A C 1
ATOM 1106 O O . GLU A 1 136 ? 5.350 22.439 54.409 1.00 62.72 136 GLU A O 1
ATOM 1111 N N . LEU A 1 137 ? 6.120 22.234 52.320 1.00 58.75 137 LEU A N 1
ATOM 1112 C CA . LEU A 1 137 ? 7.180 23.238 52.458 1.00 58.75 137 LEU A CA 1
ATOM 1113 C C . LEU A 1 137 ? 6.633 24.669 52.603 1.00 58.75 137 LEU A C 1
ATOM 1115 O O . LEU A 1 137 ? 7.213 25.479 53.323 1.00 58.75 137 LEU A O 1
ATOM 1119 N N . LEU A 1 138 ? 5.494 24.968 51.970 1.00 57.66 138 LEU A N 1
ATOM 1120 C CA . LEU A 1 138 ? 4.794 26.253 52.093 1.00 57.66 138 LEU A CA 1
ATOM 1121 C C . LEU A 1 138 ? 3.995 26.384 53.401 1.00 57.66 138 LEU A C 1
ATOM 1123 O O . LEU A 1 138 ? 3.700 27.500 53.824 1.00 57.66 138 LEU A O 1
ATOM 1127 N N . GLN A 1 139 ? 3.664 25.269 54.059 1.00 57.75 139 GLN A N 1
ATOM 1128 C CA . GLN A 1 139 ? 3.000 25.262 55.369 1.00 57.75 139 GLN A CA 1
ATOM 1129 C C . GLN A 1 139 ? 3.963 25.496 56.541 1.00 57.75 139 GLN A C 1
ATOM 1131 O O . GLN A 1 139 ? 3.517 25.790 57.653 1.00 57.75 139 GLN A O 1
ATOM 1136 N N . HIS A 1 140 ? 5.279 25.434 56.316 1.00 53.00 140 HIS A N 1
ATOM 1137 C CA . HIS A 1 140 ? 6.243 25.897 57.305 1.00 53.00 140 HIS A CA 1
ATOM 1138 C C . HIS A 1 140 ? 6.191 27.426 57.399 1.00 53.00 140 HIS A C 1
ATOM 1140 O O . HIS A 1 140 ? 6.826 28.150 56.636 1.00 53.00 140 HIS A O 1
ATOM 1146 N N . THR A 1 141 ? 5.449 27.934 58.384 1.00 53.69 141 THR A N 1
ATOM 1147 C CA . THR A 1 141 ? 5.519 29.338 58.794 1.00 53.69 141 THR A CA 1
ATOM 1148 C C . THR A 1 141 ? 6.968 29.687 59.128 1.00 53.69 141 THR A C 1
ATOM 1150 O O . THR A 1 141 ? 7.506 29.220 60.137 1.00 53.69 141 THR A O 1
ATOM 1153 N N . PHE A 1 142 ? 7.607 30.510 58.296 1.00 57.50 142 PHE A N 1
ATOM 1154 C CA . PHE A 1 142 ? 8.908 31.097 58.597 1.00 57.50 142 PHE A CA 1
ATOM 1155 C C . PHE A 1 142 ? 8.785 31.913 59.890 1.00 57.50 142 PHE A C 1
ATOM 1157 O O . PHE A 1 142 ? 8.265 33.029 59.893 1.00 57.50 142 PHE A O 1
ATOM 1164 N N . LYS A 1 143 ? 9.254 31.364 61.019 1.00 55.44 143 LYS A N 1
ATOM 1165 C CA . LYS A 1 143 ? 9.415 32.141 62.251 1.00 55.44 143 LYS A CA 1
ATOM 1166 C C . LYS A 1 143 ? 10.489 33.196 61.998 1.00 55.44 143 LYS A C 1
ATOM 1168 O O . LYS A 1 143 ? 11.681 32.895 61.985 1.00 55.44 143 LYS A O 1
ATOM 1173 N N . LYS A 1 144 ? 10.054 34.439 61.788 1.00 51.84 144 LYS A N 1
ATOM 1174 C CA . LYS A 1 144 ? 10.921 35.615 61.696 1.00 51.84 144 LYS A CA 1
ATOM 1175 C C . LYS A 1 144 ? 11.722 35.718 62.998 1.00 51.84 144 LYS A C 1
ATOM 1177 O O . LYS A 1 144 ? 11.153 35.947 64.063 1.00 51.84 144 LYS A O 1
ATOM 1182 N N . LYS A 1 145 ? 13.037 35.498 62.930 1.00 54.00 145 LYS A N 1
ATOM 1183 C CA . LYS A 1 145 ? 13.939 35.662 64.076 1.00 54.00 145 LYS A CA 1
ATOM 1184 C C . LYS A 1 145 ? 13.997 37.161 64.396 1.00 54.00 145 LYS A C 1
ATOM 1186 O O . LYS A 1 145 ?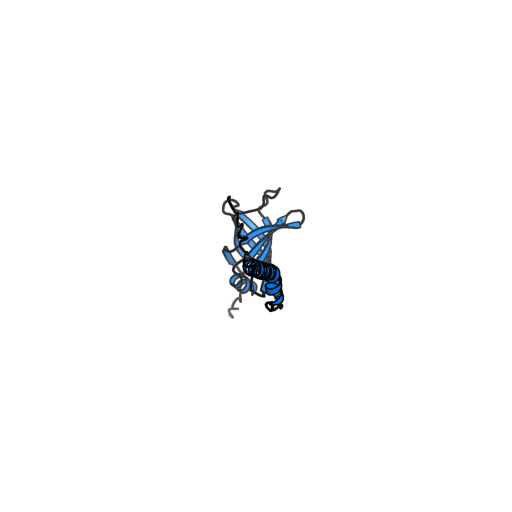 14.573 37.929 63.634 1.00 54.00 145 LYS A O 1
ATOM 1191 N N . SER A 1 146 ? 13.345 37.584 65.477 1.00 54.25 146 SER A N 1
ATOM 1192 C CA . SER A 1 146 ? 13.470 38.946 66.001 1.00 54.25 146 SER A CA 1
ATOM 1193 C C . SER A 1 146 ? 14.841 39.085 66.656 1.00 54.25 146 SER A C 1
ATOM 1195 O O . SER A 1 146 ? 15.048 38.620 67.774 1.00 54.25 146 SER A O 1
ATOM 1197 N N . THR A 1 147 ? 15.798 39.688 65.958 1.00 54.38 147 THR A N 1
ATOM 1198 C CA . THR A 1 147 ? 17.022 40.209 66.571 1.00 54.38 147 THR A CA 1
ATOM 1199 C C . THR A 1 147 ? 16.678 41.489 67.324 1.00 54.38 147 THR A C 1
ATOM 1201 O O . THR A 1 147 ? 16.651 42.571 66.745 1.00 54.38 147 THR A O 1
ATOM 1204 N N . SER A 1 148 ? 16.394 41.370 68.618 1.00 52.88 148 SER A N 1
ATOM 1205 C CA . SER A 1 148 ? 16.417 42.499 69.548 1.00 52.88 148 SER A CA 1
ATOM 1206 C C . SER A 1 148 ? 17.876 42.841 69.854 1.00 52.88 148 SER A C 1
ATOM 1208 O O . SER A 1 148 ? 18.491 42.241 70.734 1.00 52.88 148 SER A O 1
ATOM 1210 N N . GLY A 1 149 ? 18.442 43.759 69.070 1.00 46.38 149 GLY A N 1
ATOM 1211 C CA . GLY A 1 149 ? 19.694 44.433 69.401 1.00 46.38 149 GLY A CA 1
ATOM 1212 C C . GLY A 1 149 ? 19.419 45.520 70.436 1.00 46.38 149 GLY A C 1
ATOM 1213 O O . GLY A 1 149 ? 18.651 46.441 70.169 1.00 46.38 149 GLY A O 1
ATOM 1214 N N . ILE A 1 150 ? 20.015 45.384 71.618 1.00 50.09 150 ILE A N 1
ATOM 1215 C CA . ILE A 1 150 ? 20.098 46.446 72.621 1.00 50.09 150 ILE A CA 1
ATOM 1216 C C . ILE A 1 150 ? 21.267 47.338 72.192 1.00 50.09 150 ILE A C 1
ATOM 1218 O O . ILE A 1 150 ? 22.4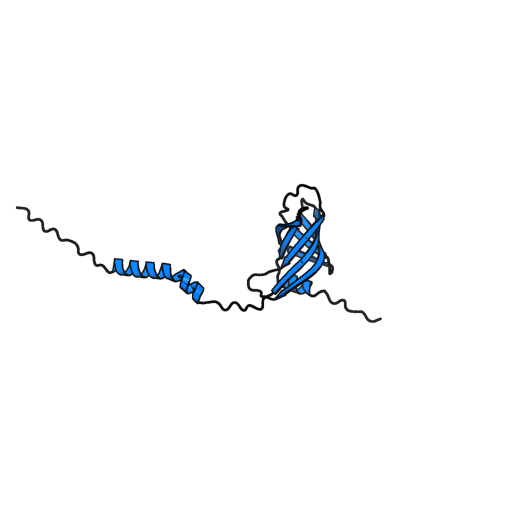07 46.877 72.176 1.00 50.09 150 ILE A O 1
ATOM 1222 N N . PHE A 1 151 ? 20.981 48.579 71.804 1.00 45.28 151 PHE A N 1
ATOM 1223 C CA . PHE A 1 151 ? 21.990 49.632 71.707 1.00 45.28 151 PHE A CA 1
ATOM 1224 C C . PHE A 1 151 ? 21.978 50.404 73.030 1.00 45.28 151 PHE A C 1
ATOM 1226 O O . PHE A 1 151 ? 20.932 50.927 73.415 1.00 45.28 151 PHE A O 1
ATOM 1233 N N . ASN A 1 152 ? 23.123 50.399 73.718 1.00 40.53 152 ASN A N 1
ATOM 1234 C CA . ASN A 1 152 ? 23.459 51.362 74.770 1.00 40.53 152 ASN A CA 1
ATOM 1235 C C . ASN A 1 152 ? 23.915 52.678 74.140 1.00 40.53 152 ASN A C 1
ATOM 1237 O O . ASN A 1 152 ? 24.537 52.604 73.053 1.00 40.53 152 ASN A O 1
#